Protein AF-A0A9X3S3F4-F1 (afdb_monomer_lite)

Radius of gyration: 17.43 Å; chains: 1; bounding box: 68×31×35 Å

pLDDT: mean 71.92, std 21.35, range [27.61, 93.62]

Foldseek 3Di:
DDDDDPDCVVVVVLLVVLQLLLVQVVVLVPPDPDDDDDDPDDPPVPVQPQFADDPDLQADFPPQKDWAWDDPVSQVSSCVSNVADCPQHRKGKTFTDHPRDRFKMKIWRADPRQPVVQVVVVVSLVVVVFPWDDDQQWIWRAGPPRWIWIWGDGGRTIMIMTGPDNVCRNVSVCNSRVD

Sequence (179 aa):
MLDRHLGPKALLVVVVFAFVLAWGLSRLITGGKDDPPASTSTDVTATATPCVKVADPFGAPPDTFTYEKVSEKTRASTVKALNLDEAGGKVEMRAAQRTGLTLGTLVRVPSDDPGAYETQLVDTAKRGGAPIQQGKGYSVLPLQGGSVVAVGVRGCSTILISAQDPKAVPFLADAVFAG

Secondary structure (DSSP, 8-state):
-------HHHHHHHHHHHHHHHHHHHHHHSS-----------------PPPPPPS-TT-PPPTTEEEEEPPHHHHHHHHHHTT---TTSPPEEEEEEETTEEEEEEEEEE-SSHHHHHHHHHHHHHHTT--PEE-SSEEEEE-TTS-EEEEEE-SSEEEEEEESSTTHHHHHHHHHH--

Organism: NCBI:txid490573

Structure (mmCIF, N/CA/C/O backbone):
data_AF-A0A9X3S3F4-F1
#
_entry.id   AF-A0A9X3S3F4-F1
#
loop_
_atom_site.group_PDB
_atom_site.id
_atom_site.type_symbol
_atom_site.label_atom_id
_atom_site.label_alt_id
_atom_site.label_comp_id
_atom_site.label_asym_id
_atom_site.label_entity_id
_atom_site.label_seq_id
_atom_site.pdbx_PDB_ins_code
_atom_site.Cartn_x
_atom_site.Cartn_y
_atom_site.Cartn_z
_atom_site.occupancy
_atom_site.B_iso_or_equiv
_atom_site.auth_seq_id
_atom_site.auth_comp_id
_atom_site.auth_asym_id
_atom_site.auth_atom_id
_atom_site.pdbx_PDB_model_num
ATOM 1 N N . MET A 1 1 ? -32.571 11.796 0.317 1.00 35.00 1 MET A N 1
ATOM 2 C CA . MET A 1 1 ? -31.670 12.907 0.682 1.00 35.00 1 MET A CA 1
ATOM 3 C C . MET A 1 1 ? -31.109 12.578 2.049 1.00 35.00 1 MET A C 1
ATOM 5 O O . MET A 1 1 ? -31.892 12.536 2.983 1.00 35.00 1 MET A O 1
ATOM 9 N N . LEU A 1 2 ? -29.826 12.224 2.145 1.00 28.69 2 LEU A N 1
ATOM 10 C CA . LEU A 1 2 ? -29.163 11.959 3.423 1.00 28.69 2 LEU A CA 1
ATOM 11 C C . LEU A 1 2 ? -27.804 12.662 3.427 1.00 28.69 2 LEU A C 1
ATOM 13 O O . LEU A 1 2 ? -27.119 12.724 2.407 1.00 28.69 2 LEU A O 1
ATOM 17 N N . ASP A 1 3 ? -27.520 13.249 4.576 1.00 29.56 3 ASP A N 1
ATOM 18 C CA . ASP A 1 3 ? -26.681 14.411 4.812 1.00 29.56 3 ASP A CA 1
ATOM 19 C C . ASP A 1 3 ? -25.223 14.321 4.349 1.00 29.56 3 ASP A C 1
ATOM 21 O O . ASP A 1 3 ? -24.492 13.356 4.577 1.00 29.56 3 ASP A O 1
ATOM 25 N N . ARG A 1 4 ? -24.800 15.417 3.721 1.00 38.91 4 ARG A N 1
ATOM 26 C CA . ARG A 1 4 ? -23.503 15.656 3.095 1.00 38.91 4 ARG A CA 1
ATOM 27 C C . ARG A 1 4 ? -22.600 16.392 4.079 1.00 38.91 4 ARG A C 1
ATOM 29 O O . ARG A 1 4 ? -22.278 17.550 3.860 1.00 38.91 4 ARG A O 1
ATOM 36 N N . HIS A 1 5 ? -22.150 15.724 5.135 1.00 32.41 5 HIS A N 1
ATOM 37 C CA . HIS A 1 5 ? -21.098 16.261 6.004 1.00 32.41 5 HIS A CA 1
ATOM 38 C C . HIS A 1 5 ? -20.168 15.147 6.502 1.00 32.41 5 HIS A C 1
ATOM 40 O O . HIS A 1 5 ? -20.263 14.672 7.631 1.00 32.41 5 HIS A O 1
ATOM 46 N N . LEU A 1 6 ? -19.208 14.755 5.654 1.00 30.78 6 LEU A N 1
ATOM 47 C CA . LEU A 1 6 ? -17.970 14.105 6.097 1.00 30.78 6 LEU A CA 1
ATOM 48 C C . LEU A 1 6 ? -17.216 15.101 6.990 1.00 30.78 6 LEU A C 1
ATOM 50 O O . LEU A 1 6 ? -16.489 15.973 6.518 1.00 30.78 6 LEU A O 1
ATOM 54 N N . GLY A 1 7 ? -17.493 15.026 8.289 1.00 27.61 7 GLY A N 1
ATOM 55 C CA . GLY A 1 7 ? -16.985 15.956 9.285 1.00 27.61 7 GLY A CA 1
ATOM 56 C C . GLY A 1 7 ? -15.486 15.792 9.590 1.00 27.61 7 GLY A C 1
ATOM 57 O O . GLY A 1 7 ? -14.874 14.775 9.251 1.00 27.61 7 GLY A O 1
ATOM 58 N N . PRO A 1 8 ? -14.900 16.766 10.315 1.00 30.73 8 PRO A N 1
ATOM 59 C CA . PRO A 1 8 ? -13.468 16.868 10.646 1.00 30.73 8 PRO A CA 1
ATOM 60 C C . PRO A 1 8 ? -12.855 15.644 11.354 1.00 30.73 8 PRO A C 1
ATOM 62 O O . PRO A 1 8 ? -11.635 15.519 11.422 1.00 30.73 8 PRO A O 1
ATOM 65 N N . LYS A 1 9 ? -13.678 14.702 11.827 1.00 30.00 9 LYS A N 1
ATOM 66 C CA . LYS A 1 9 ? -13.248 13.447 12.458 1.00 30.00 9 LYS A CA 1
ATOM 67 C C . LYS A 1 9 ? -12.577 12.477 11.474 1.00 30.00 9 LYS A C 1
ATOM 69 O O . LYS A 1 9 ? -11.581 11.865 11.836 1.00 30.00 9 LYS A O 1
ATOM 74 N N . ALA A 1 10 ? -13.048 12.383 10.226 1.00 34.38 10 ALA A N 1
ATOM 75 C CA . ALA A 1 10 ? -12.416 11.527 9.210 1.00 34.38 10 ALA A CA 1
ATOM 76 C C . ALA A 1 10 ? -11.037 12.067 8.782 1.00 34.38 10 ALA A C 1
ATOM 78 O O . ALA A 1 10 ? -10.105 11.309 8.529 1.00 34.38 10 ALA A O 1
ATOM 79 N N . LEU A 1 11 ? -10.896 13.395 8.770 1.00 33.69 11 LEU A N 1
ATOM 80 C CA . LEU A 1 11 ? -9.643 14.092 8.479 1.00 33.69 11 LEU A CA 1
ATOM 81 C C . LEU A 1 11 ? -8.641 13.944 9.636 1.00 33.69 11 LEU A C 1
ATOM 83 O O . LEU A 1 11 ? -7.460 13.726 9.391 1.00 33.69 11 LEU A O 1
ATOM 87 N N . LEU A 1 12 ? -9.118 13.970 10.885 1.00 32.31 12 LEU A N 1
ATOM 88 C CA . LEU A 1 12 ? -8.300 13.707 12.071 1.00 32.31 12 LEU A CA 1
ATOM 89 C C . LEU A 1 12 ? -7.735 12.283 12.095 1.00 32.31 12 LEU A C 1
ATOM 91 O O . LEU A 1 12 ? -6.560 12.123 12.393 1.00 32.31 12 LEU A O 1
ATOM 95 N N . VAL A 1 13 ? -8.515 11.260 11.732 1.00 37.84 13 VAL A N 1
ATOM 96 C CA . VAL A 1 13 ? -8.025 9.868 11.723 1.00 37.84 13 VAL A CA 1
ATOM 97 C C . VAL A 1 13 ? -6.914 9.674 10.685 1.00 37.84 13 VAL A C 1
ATOM 99 O O . VAL A 1 13 ? -5.888 9.082 11.000 1.00 37.84 13 VAL A O 1
ATOM 102 N N . VAL A 1 14 ? -7.058 10.247 9.485 1.00 44.12 14 VAL A N 1
ATOM 103 C CA . VAL A 1 14 ? -6.029 10.175 8.430 1.00 44.12 14 VAL A CA 1
ATOM 104 C C . VAL A 1 14 ? -4.768 10.961 8.810 1.00 44.12 14 VAL A C 1
ATOM 106 O O . VAL A 1 14 ? -3.659 10.481 8.587 1.00 44.12 14 VAL A O 1
ATOM 109 N N . VAL A 1 15 ? -4.916 12.141 9.423 1.00 42.84 15 VAL A N 1
ATOM 110 C CA . VAL A 1 15 ? -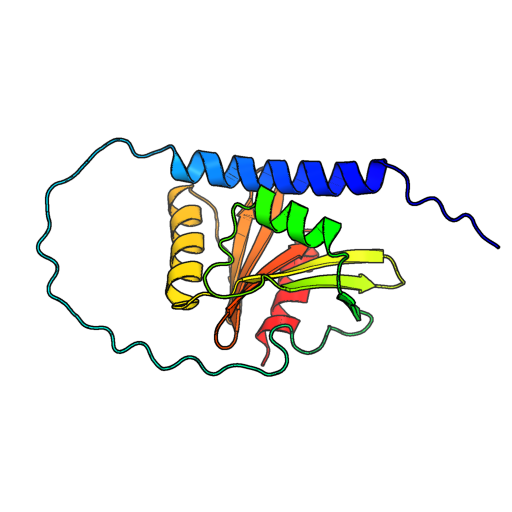3.779 12.964 9.873 1.00 42.84 15 VAL A CA 1
ATOM 111 C C . VAL A 1 15 ? -3.042 12.309 11.044 1.00 42.84 15 VAL A C 1
ATOM 113 O O . VAL A 1 15 ? -1.814 12.306 11.047 1.00 42.84 15 VAL A O 1
ATOM 116 N N . VAL A 1 16 ? -3.755 11.700 11.996 1.00 42.69 16 VAL A N 1
ATOM 117 C CA . VAL A 1 16 ? -3.147 10.956 13.113 1.00 42.69 16 VAL A CA 1
ATOM 118 C C . VAL A 1 16 ? -2.409 9.718 12.600 1.00 42.69 16 VAL A C 1
ATOM 120 O O . VAL A 1 16 ? -1.298 9.455 13.045 1.00 42.69 16 VAL A O 1
ATOM 123 N N . PHE A 1 17 ? -2.951 9.003 11.612 1.00 41.88 17 PHE A N 1
ATOM 124 C CA . PHE A 1 17 ? -2.301 7.824 11.027 1.00 41.88 17 PHE A CA 1
ATOM 125 C C . PHE A 1 17 ? -1.023 8.177 10.258 1.00 41.88 17 PHE A C 1
ATOM 127 O O . PHE A 1 17 ? -0.001 7.504 10.382 1.00 41.88 17 PHE A O 1
ATOM 134 N N . ALA A 1 18 ? -1.058 9.282 9.511 1.00 48.38 18 ALA A N 1
ATOM 135 C CA . ALA A 1 18 ? 0.112 9.810 8.829 1.00 48.38 18 ALA A CA 1
ATOM 136 C C . ALA A 1 18 ? 1.177 10.296 9.832 1.00 48.38 18 ALA A C 1
ATOM 138 O O . ALA A 1 18 ? 2.365 10.100 9.601 1.00 48.38 18 ALA A O 1
ATOM 139 N N . PHE A 1 19 ? 0.756 10.830 10.985 1.00 39.75 19 PHE A N 1
ATOM 140 C CA . PHE A 1 19 ? 1.647 11.150 12.101 1.00 39.75 19 PHE A CA 1
ATOM 141 C C . PHE A 1 19 ? 2.251 9.901 12.755 1.00 39.75 19 PHE A C 1
ATOM 143 O O . PHE A 1 19 ? 3.440 9.908 13.036 1.00 39.75 19 PHE A O 1
ATOM 150 N N . VAL A 1 20 ? 1.493 8.820 12.969 1.00 47.56 20 VAL A N 1
ATOM 151 C CA . VAL A 1 20 ? 2.018 7.567 13.553 1.00 47.56 20 VAL A CA 1
ATOM 152 C C . VAL A 1 20 ? 3.024 6.895 12.612 1.00 47.56 20 VAL A C 1
ATOM 154 O O . VAL A 1 20 ? 4.071 6.438 13.066 1.00 47.56 20 VAL A O 1
ATOM 157 N N . LEU A 1 21 ? 2.768 6.911 1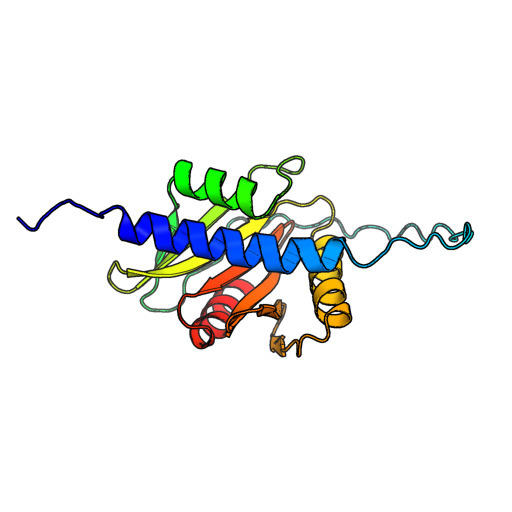1.301 1.00 46.56 21 LEU A N 1
ATOM 158 C CA . LEU A 1 21 ? 3.727 6.466 10.285 1.00 46.56 21 LEU A CA 1
ATOM 159 C C . LEU A 1 21 ? 4.981 7.353 10.249 1.00 46.56 21 LEU A C 1
ATOM 161 O O . LEU A 1 21 ? 6.096 6.833 10.266 1.00 46.56 21 LEU A O 1
ATOM 165 N N . ALA A 1 22 ? 4.814 8.678 10.273 1.00 47.47 22 ALA A N 1
ATOM 166 C CA . ALA A 1 22 ? 5.923 9.630 10.314 1.00 47.47 22 ALA A CA 1
ATOM 167 C C . ALA A 1 22 ? 6.767 9.481 11.588 1.00 47.47 22 ALA A C 1
ATOM 169 O O . ALA A 1 22 ? 7.989 9.602 11.536 1.00 47.47 22 ALA A O 1
ATOM 170 N N . TRP A 1 23 ? 6.140 9.192 12.732 1.00 42.03 23 TRP A N 1
ATOM 171 C CA . TRP A 1 23 ? 6.822 9.035 14.018 1.00 42.03 23 TRP A CA 1
ATOM 172 C C . TRP A 1 23 ? 7.501 7.676 14.173 1.00 42.03 23 TRP A C 1
ATOM 174 O O . TRP A 1 23 ? 8.623 7.616 14.678 1.00 42.03 23 TRP A O 1
ATOM 184 N N . GLY A 1 24 ? 6.887 6.610 13.655 1.00 42.91 24 GLY A N 1
ATOM 185 C CA . GLY A 1 24 ? 7.533 5.305 13.522 1.00 42.91 24 GLY A CA 1
ATOM 186 C C . GLY A 1 24 ? 8.768 5.361 12.618 1.00 42.91 24 GLY A C 1
ATOM 187 O O . GLY A 1 24 ? 9.821 4.855 12.996 1.00 42.91 24 GLY A O 1
ATOM 188 N N . LEU A 1 25 ? 8.677 6.048 11.472 1.00 45.81 25 LEU A N 1
ATOM 189 C CA . LEU A 1 25 ? 9.794 6.208 10.529 1.00 45.81 25 LEU A CA 1
ATOM 190 C C . LEU A 1 25 ? 10.872 7.178 11.042 1.00 45.81 25 LEU A C 1
ATOM 192 O O . LEU A 1 25 ? 12.060 6.891 10.922 1.00 45.81 25 LEU A O 1
ATOM 196 N N . SER A 1 26 ? 10.499 8.285 11.692 1.00 42.81 26 SER A N 1
ATOM 197 C CA . SER A 1 26 ? 11.470 9.265 12.210 1.00 42.81 26 SER A CA 1
ATOM 198 C C . SER A 1 26 ? 12.365 8.695 13.317 1.00 42.81 26 SER A C 1
ATOM 200 O O . SER A 1 26 ? 13.531 9.081 13.416 1.00 42.81 26 SER A O 1
ATOM 202 N N . ARG A 1 27 ? 11.870 7.748 14.130 1.00 43.72 27 ARG A N 1
ATOM 203 C CA . ARG A 1 27 ? 12.690 7.051 15.143 1.00 43.72 27 ARG A CA 1
ATOM 204 C C . ARG A 1 27 ? 13.528 5.898 14.593 1.00 43.72 27 ARG A C 1
ATOM 206 O O . ARG A 1 27 ? 14.509 5.528 15.227 1.00 43.72 27 ARG A O 1
ATOM 213 N N . LEU A 1 28 ? 13.196 5.380 13.415 1.00 45.81 28 LEU A N 1
ATOM 214 C CA . LEU A 1 28 ? 14.053 4.442 12.686 1.00 45.81 28 LEU A CA 1
ATOM 215 C C . LEU A 1 28 ? 15.249 5.141 12.016 1.00 45.81 28 LEU A C 1
ATOM 217 O O . LEU A 1 28 ? 16.282 4.514 11.809 1.00 45.81 28 LEU A O 1
ATOM 221 N N . ILE A 1 29 ? 15.132 6.441 11.722 1.00 47.44 29 ILE A N 1
ATOM 222 C CA . ILE A 1 29 ? 16.173 7.237 11.045 1.00 47.44 29 ILE A CA 1
ATOM 223 C C . ILE A 1 29 ? 17.105 7.954 12.042 1.00 47.44 29 ILE A C 1
ATOM 225 O O . ILE A 1 29 ? 18.253 8.237 11.719 1.00 47.44 29 ILE A O 1
ATOM 229 N N . THR A 1 30 ? 16.661 8.229 13.273 1.00 40.03 30 THR A N 1
ATOM 230 C CA . THR A 1 30 ? 17.461 8.983 14.266 1.00 40.03 30 THR A CA 1
ATOM 231 C C . THR A 1 30 ? 18.378 8.130 15.151 1.00 40.03 30 THR A C 1
ATOM 233 O O . THR A 1 30 ? 19.183 8.684 15.899 1.00 40.03 30 THR A O 1
ATOM 236 N N . GLY A 1 31 ? 18.320 6.800 15.054 1.00 37.84 31 GLY A N 1
ATOM 237 C CA . GLY A 1 31 ? 19.239 5.893 15.747 1.00 37.84 31 GLY A CA 1
ATOM 238 C C . GLY A 1 31 ? 20.480 5.583 14.912 1.00 37.84 31 GLY A C 1
ATOM 239 O O . GLY A 1 31 ? 20.576 4.494 14.358 1.00 37.84 31 GLY A O 1
ATOM 240 N N . GLY A 1 32 ? 21.407 6.534 14.787 1.00 35.69 32 GLY A N 1
ATOM 241 C CA . GLY A 1 32 ? 22.653 6.311 14.047 1.00 35.69 32 GLY A CA 1
ATOM 242 C C . GLY A 1 32 ? 23.486 7.571 13.850 1.00 35.69 32 GLY A C 1
ATOM 243 O O . GLY A 1 32 ? 23.727 7.983 12.722 1.00 35.69 32 GLY A O 1
ATOM 244 N N . LYS A 1 33 ? 23.904 8.211 14.944 1.00 42.19 33 LYS A N 1
ATOM 245 C CA . LYS A 1 33 ? 25.142 8.998 14.941 1.00 42.19 33 LYS A CA 1
ATOM 246 C C . LYS A 1 33 ? 26.235 8.017 15.337 1.00 42.19 33 LYS A C 1
ATOM 248 O O . LYS A 1 33 ? 26.358 7.775 16.524 1.00 42.19 33 LYS A O 1
ATOM 253 N N . ASP A 1 34 ? 26.912 7.433 14.358 1.00 40.41 34 ASP A N 1
ATOM 254 C CA . ASP A 1 34 ? 28.256 6.860 14.473 1.00 40.41 34 ASP A CA 1
ATOM 255 C C . ASP A 1 34 ? 28.744 6.594 13.042 1.00 40.41 34 ASP A C 1
ATOM 257 O O . ASP A 1 34 ? 28.219 5.722 12.351 1.00 40.41 34 ASP A O 1
ATOM 261 N N . ASP A 1 35 ? 29.700 7.399 12.578 1.00 46.84 35 ASP A N 1
ATOM 262 C CA . ASP A 1 35 ? 30.451 7.161 11.344 1.00 46.84 35 ASP A CA 1
ATOM 263 C C . ASP A 1 35 ? 31.338 5.910 11.507 1.00 46.84 35 ASP A C 1
ATOM 265 O O . ASP A 1 35 ? 32.127 5.858 12.456 1.00 46.84 35 ASP A O 1
ATOM 269 N N . PRO A 1 36 ? 31.326 4.943 10.569 1.00 39.16 36 PRO A N 1
ATOM 270 C CA . PRO A 1 36 ? 32.449 4.038 10.379 1.00 39.16 36 PRO A CA 1
ATOM 271 C C . PRO A 1 36 ? 33.151 4.284 9.027 1.00 39.16 36 PRO A C 1
ATOM 273 O O . PRO A 1 36 ? 32.580 4.871 8.105 1.00 39.16 36 PRO A O 1
ATOM 276 N N . PRO A 1 37 ? 34.429 3.882 8.907 1.00 41.72 37 PRO A N 1
ATOM 277 C CA . PRO A 1 37 ? 35.351 4.404 7.907 1.00 41.72 37 PRO A CA 1
ATOM 278 C C . PRO A 1 37 ? 35.060 3.887 6.496 1.00 41.72 37 PRO A C 1
ATOM 280 O O . PRO A 1 37 ? 34.493 2.809 6.304 1.00 41.72 37 PRO A O 1
ATOM 283 N N . ALA A 1 38 ? 35.523 4.669 5.515 1.00 44.03 38 ALA A N 1
ATOM 284 C CA . ALA A 1 38 ? 35.492 4.376 4.088 1.00 44.03 38 ALA A CA 1
ATOM 285 C C . ALA A 1 38 ? 35.870 2.915 3.796 1.00 44.03 38 ALA A C 1
ATOM 287 O O . ALA A 1 38 ? 37.036 2.527 3.855 1.00 44.03 38 ALA A O 1
ATOM 288 N N . SER A 1 39 ? 34.859 2.111 3.473 1.00 35.06 39 SER A N 1
ATOM 289 C CA . SER A 1 39 ? 35.039 0.772 2.931 1.00 35.06 39 SER A CA 1
ATOM 290 C C . SER A 1 39 ? 34.993 0.885 1.417 1.00 35.06 39 SER A C 1
ATOM 292 O O . SER A 1 39 ? 33.947 1.175 0.833 1.00 35.06 39 SER A O 1
ATOM 294 N N . THR A 1 40 ? 36.153 0.694 0.792 1.00 41.78 40 THR A N 1
ATOM 295 C CA . THR A 1 40 ? 36.320 0.543 -0.653 1.00 41.78 40 THR A CA 1
ATOM 296 C C . THR A 1 40 ? 35.362 -0.537 -1.142 1.00 41.78 40 THR A C 1
ATOM 298 O O . THR A 1 40 ? 35.596 -1.728 -0.947 1.00 41.78 40 THR A O 1
ATOM 301 N N . SER A 1 41 ? 34.248 -0.113 -1.726 1.00 33.62 41 SER A N 1
ATOM 302 C CA . SER A 1 41 ? 33.265 -1.011 -2.313 1.00 33.62 41 SER A CA 1
ATOM 303 C C . SER A 1 41 ? 33.678 -1.217 -3.758 1.00 33.62 41 SER A C 1
ATOM 305 O O . SER A 1 41 ? 33.680 -0.276 -4.545 1.00 33.62 41 SER A O 1
ATOM 307 N N . THR A 1 42 ? 34.103 -2.433 -4.087 1.00 33.22 42 THR A N 1
ATOM 308 C CA . THR A 1 42 ? 34.216 -2.895 -5.468 1.00 33.22 42 THR A CA 1
ATOM 309 C C . THR A 1 42 ? 32.900 -2.566 -6.169 1.00 33.22 42 THR A C 1
ATOM 311 O O . THR A 1 42 ? 31.855 -3.051 -5.735 1.00 33.22 42 THR A O 1
ATOM 314 N N . ASP A 1 43 ? 32.954 -1.728 -7.206 1.00 37.56 43 ASP A N 1
ATOM 315 C CA . ASP A 1 43 ? 31.839 -1.427 -8.105 1.00 37.56 43 ASP A CA 1
ATOM 316 C C . ASP A 1 43 ? 31.385 -2.731 -8.776 1.00 37.56 43 ASP A C 1
ATOM 318 O O . ASP A 1 43 ? 31.790 -3.092 -9.880 1.00 37.56 43 ASP A O 1
ATOM 322 N N . VAL A 1 44 ? 30.548 -3.497 -8.080 1.00 36.56 44 VAL A N 1
ATOM 323 C CA . VAL A 1 44 ? 29.637 -4.421 -8.733 1.00 36.56 44 VAL A CA 1
ATOM 324 C C . VAL A 1 44 ? 28.548 -3.519 -9.276 1.00 36.56 44 VAL A C 1
ATOM 326 O O . VAL A 1 44 ? 27.580 -3.212 -8.584 1.00 36.56 44 VAL A O 1
ATOM 329 N N . THR A 1 45 ? 28.734 -3.049 -10.509 1.00 36.78 45 THR A N 1
ATOM 330 C CA . THR A 1 45 ? 27.657 -2.462 -11.300 1.00 36.78 45 THR A CA 1
ATOM 331 C C . THR A 1 45 ? 26.609 -3.556 -11.491 1.00 36.78 45 THR A C 1
ATOM 333 O O . THR A 1 45 ? 26.621 -4.297 -12.475 1.00 36.78 45 THR A O 1
ATOM 336 N N . ALA A 1 46 ? 25.733 -3.718 -10.497 1.00 42.25 46 ALA A N 1
ATOM 337 C CA . ALA A 1 46 ? 24.527 -4.503 -10.621 1.00 42.25 46 ALA A CA 1
ATOM 338 C C . ALA A 1 46 ? 23.796 -3.901 -11.815 1.00 42.25 46 ALA A C 1
ATOM 340 O O . ALA A 1 46 ? 23.366 -2.750 -11.786 1.00 42.25 46 ALA A O 1
ATOM 341 N N . THR A 1 47 ? 23.769 -4.640 -12.921 1.00 38.88 47 THR A N 1
ATOM 342 C CA . THR A 1 47 ? 23.040 -4.226 -14.109 1.00 38.88 47 THR A CA 1
ATOM 343 C C . THR A 1 47 ? 21.578 -4.198 -13.690 1.00 38.88 47 THR A C 1
ATOM 345 O O . THR A 1 47 ? 20.955 -5.254 -13.576 1.00 38.88 47 THR A O 1
ATOM 348 N N . ALA A 1 48 ? 21.071 -3.009 -13.353 1.00 48.75 48 ALA A N 1
ATOM 349 C CA . ALA A 1 48 ? 19.682 -2.811 -12.984 1.00 48.75 48 ALA A CA 1
ATOM 350 C C . ALA A 1 48 ? 18.849 -3.404 -14.117 1.00 48.75 48 ALA A C 1
ATOM 352 O O . ALA A 1 48 ? 18.897 -2.929 -15.254 1.00 48.75 48 ALA A O 1
ATOM 353 N N . THR A 1 49 ? 18.171 -4.518 -13.839 1.00 50.59 49 THR A N 1
ATOM 354 C CA . THR A 1 49 ? 17.287 -5.130 -14.827 1.00 50.59 49 THR A CA 1
ATOM 355 C C . THR A 1 49 ? 16.261 -4.059 -15.179 1.00 50.59 49 THR A C 1
ATOM 357 O O . THR A 1 49 ? 15.608 -3.562 -14.257 1.00 50.59 49 THR A O 1
ATOM 360 N N . PRO A 1 50 ? 16.151 -3.632 -16.451 1.00 54.75 50 PRO A N 1
ATOM 361 C CA . PRO A 1 50 ? 15.288 -2.518 -16.806 1.00 54.75 50 PRO A CA 1
ATOM 362 C C . PRO A 1 50 ? 13.871 -2.841 -16.349 1.00 54.75 50 PRO A C 1
ATOM 364 O O . PRO A 1 50 ? 13.271 -3.831 -16.774 1.00 54.75 50 PRO A O 1
ATOM 367 N N . CYS A 1 51 ? 13.368 -2.035 -15.417 1.00 68.94 51 CYS A N 1
ATOM 368 C CA . CYS A 1 51 ? 12.062 -2.265 -14.838 1.00 68.94 51 CYS A CA 1
ATOM 369 C C . CYS A 1 51 ? 11.004 -2.133 -15.943 1.00 68.94 51 CYS A C 1
ATOM 371 O O . CYS A 1 51 ? 11.050 -1.234 -16.790 1.00 68.94 51 CYS A O 1
ATOM 373 N N . VAL A 1 52 ? 10.029 -3.038 -15.951 1.00 71.44 52 VAL A N 1
ATOM 374 C CA . VAL A 1 52 ? 8.935 -2.984 -16.922 1.00 71.44 52 VAL A CA 1
ATOM 375 C C . VAL A 1 52 ? 7.791 -2.193 -16.306 1.00 71.44 52 VAL A C 1
ATOM 377 O O . VAL A 1 52 ? 7.234 -2.575 -15.277 1.00 71.44 52 VAL A O 1
ATOM 380 N N . LYS A 1 53 ? 7.420 -1.068 -16.925 1.00 76.81 53 LYS A N 1
ATOM 381 C CA . LYS A 1 53 ? 6.229 -0.320 -16.508 1.00 76.81 53 LYS A CA 1
ATOM 382 C C . LYS A 1 53 ? 4.990 -1.174 -16.761 1.00 76.81 53 LYS A C 1
ATOM 384 O O . LYS A 1 53 ? 4.749 -1.614 -17.881 1.00 76.81 53 LYS A O 1
ATOM 389 N N . VAL A 1 54 ? 4.188 -1.365 -15.721 1.00 81.69 54 VAL A N 1
ATOM 390 C CA . VAL A 1 54 ? 2.876 -2.010 -15.814 1.00 81.69 54 VAL A CA 1
ATOM 391 C C . VAL A 1 54 ? 1.794 -0.954 -16.027 1.00 81.69 54 VAL A C 1
ATOM 393 O O . VAL A 1 54 ? 1.890 0.152 -15.494 1.00 81.69 54 VAL A O 1
ATOM 396 N N . ALA A 1 55 ? 0.771 -1.288 -16.816 1.00 80.19 55 ALA A N 1
ATOM 397 C CA . ALA A 1 55 ? -0.312 -0.360 -17.144 1.00 80.19 55 ALA A CA 1
ATOM 398 C C . ALA A 1 55 ? -1.194 -0.027 -15.927 1.00 80.19 55 ALA A C 1
ATOM 400 O O . ALA A 1 55 ? -1.553 1.133 -15.738 1.00 80.19 55 ALA A O 1
ATOM 401 N N . ASP A 1 56 ? -1.501 -1.024 -15.085 1.00 85.31 56 ASP A N 1
ATOM 402 C CA . ASP A 1 56 ? -2.177 -0.814 -13.802 1.00 85.31 56 ASP A CA 1
ATOM 403 C C . ASP A 1 56 ? -1.309 -1.329 -12.640 1.00 85.31 56 ASP A C 1
ATOM 405 O O . ASP A 1 56 ? -1.276 -2.536 -12.385 1.00 85.31 56 ASP A O 1
ATOM 409 N N . PRO A 1 57 ? -0.595 -0.440 -11.926 1.00 85.00 57 PRO A N 1
ATOM 410 C CA . PRO A 1 57 ? 0.313 -0.822 -10.845 1.00 85.00 57 PRO A CA 1
ATOM 411 C C . PRO A 1 57 ? -0.402 -1.361 -9.602 1.00 85.00 57 PRO A C 1
ATOM 413 O O . PRO A 1 57 ? 0.246 -1.955 -8.748 1.00 85.00 57 PRO A O 1
ATOM 416 N N . PHE A 1 58 ? -1.720 -1.179 -9.495 1.00 90.12 58 PHE A N 1
ATOM 417 C CA . PHE A 1 58 ? -2.521 -1.744 -8.407 1.00 90.12 58 PHE A CA 1
ATOM 418 C C . PHE A 1 58 ? -3.270 -3.016 -8.826 1.00 90.12 58 PHE A C 1
ATOM 420 O O . PHE A 1 58 ? -3.749 -3.752 -7.971 1.00 90.12 58 PHE A O 1
ATOM 427 N N . GLY A 1 59 ? -3.348 -3.298 -10.129 1.00 87.50 59 GLY A N 1
ATOM 428 C CA . GLY A 1 59 ? -4.117 -4.410 -10.680 1.00 87.50 59 GLY A CA 1
ATOM 429 C C . GLY A 1 59 ? -5.605 -4.368 -10.349 1.00 87.50 59 GLY A C 1
ATOM 430 O O . GLY A 1 59 ? -6.168 -3.336 -9.979 1.00 87.50 59 GLY A O 1
ATOM 431 N N . ALA A 1 60 ? -6.242 -5.527 -10.512 1.00 90.12 60 ALA A N 1
ATOM 432 C CA . ALA A 1 60 ? -7.662 -5.679 -10.257 1.00 90.12 60 ALA A CA 1
ATOM 433 C C . ALA A 1 60 ? -7.948 -5.732 -8.746 1.00 90.12 60 ALA A C 1
ATOM 435 O O . ALA A 1 60 ? -7.230 -6.417 -8.013 1.00 90.12 60 ALA A O 1
ATOM 436 N N . PRO A 1 61 ? -9.002 -5.048 -8.273 1.00 89.31 61 PRO A N 1
ATOM 437 C CA . PRO A 1 61 ? -9.437 -5.189 -6.897 1.00 89.31 61 PRO A CA 1
ATOM 438 C C . PRO A 1 61 ? -9.990 -6.599 -6.629 1.00 89.31 61 PRO A C 1
ATOM 440 O O . PRO A 1 61 ? -10.557 -7.212 -7.536 1.00 89.31 61 PRO A O 1
ATOM 443 N N . PRO A 1 62 ? -9.876 -7.103 -5.386 1.00 88.44 62 PRO A N 1
ATOM 444 C CA . PRO A 1 62 ? -10.559 -8.323 -4.980 1.00 88.44 62 PRO A CA 1
ATOM 445 C C . PRO A 1 62 ? -12.084 -8.175 -5.074 1.00 88.44 62 PRO A C 1
ATOM 447 O O . PRO A 1 62 ? -12.619 -7.062 -5.056 1.00 88.44 62 PRO A O 1
ATOM 450 N N . ASP A 1 63 ? -12.797 -9.302 -5.113 1.00 83.50 63 ASP A N 1
ATOM 451 C CA . ASP A 1 63 ? -14.256 -9.319 -5.230 1.00 83.50 63 ASP A CA 1
ATOM 452 C C . ASP A 1 63 ? -14.925 -8.414 -4.187 1.00 83.50 63 ASP A C 1
ATOM 454 O O . ASP A 1 63 ? -14.591 -8.432 -3.000 1.00 83.50 63 ASP A O 1
ATOM 458 N N . THR A 1 64 ? -15.912 -7.632 -4.634 1.00 85.81 64 THR A N 1
ATOM 459 C CA . THR A 1 64 ? -16.655 -6.624 -3.848 1.00 85.81 64 THR A CA 1
ATOM 460 C C . THR A 1 64 ? -15.879 -5.362 -3.456 1.00 85.81 64 THR A C 1
ATOM 462 O O . THR A 1 64 ? -16.474 -4.471 -2.841 1.00 85.81 64 THR A O 1
ATOM 465 N N . PHE A 1 65 ? -14.600 -5.248 -3.829 1.00 91.62 65 PHE A N 1
ATOM 466 C CA . PHE A 1 65 ? -13.820 -4.026 -3.653 1.00 91.62 65 PHE A CA 1
ATOM 467 C C . PHE A 1 65 ? -13.777 -3.174 -4.923 1.00 91.62 65 PHE A C 1
ATOM 469 O O . PHE A 1 65 ? -13.824 -3.673 -6.045 1.00 91.62 65 PHE A O 1
ATOM 476 N N . THR A 1 66 ? -13.622 -1.867 -4.735 1.00 93.25 66 THR A N 1
ATOM 477 C CA . THR A 1 66 ? -13.228 -0.927 -5.788 1.00 93.25 66 THR A CA 1
ATOM 478 C C . THR A 1 66 ? -11.984 -0.160 -5.361 1.00 93.25 66 THR A C 1
ATOM 480 O O . THR A 1 66 ? -11.751 0.065 -4.172 1.00 93.25 66 THR A O 1
ATOM 483 N N . TYR A 1 67 ? -11.159 0.231 -6.333 1.00 93.56 67 TYR A N 1
ATOM 484 C CA . TYR A 1 67 ? -9.988 1.074 -6.106 1.00 93.56 67 TYR A CA 1
ATOM 485 C C . TYR A 1 67 ? -10.258 2.478 -6.636 1.00 93.56 67 TYR A C 1
ATOM 487 O O . TYR A 1 67 ? -10.075 2.761 -7.817 1.00 93.56 67 TYR A O 1
ATOM 495 N N . GLU A 1 68 ? -10.682 3.364 -5.742 1.00 93.25 68 GLU A N 1
ATOM 496 C CA . GLU A 1 68 ? -11.056 4.735 -6.081 1.00 93.25 68 GLU A CA 1
ATOM 497 C C . GLU A 1 68 ? -9.866 5.680 -5.967 1.00 93.25 68 GLU A C 1
ATOM 499 O O . GLU A 1 68 ? -9.062 5.575 -5.041 1.00 93.25 68 GLU A O 1
ATOM 504 N N . LYS A 1 69 ? -9.754 6.659 -6.867 1.00 90.69 69 LYS A N 1
ATOM 505 C CA . LYS A 1 69 ? -8.730 7.703 -6.723 1.00 90.69 69 LYS A CA 1
ATOM 506 C C . LYS A 1 69 ? -9.010 8.531 -5.471 1.00 90.69 69 LYS A C 1
ATOM 508 O O . LYS A 1 69 ? -10.130 8.989 -5.251 1.00 90.69 69 LYS A O 1
ATOM 513 N N . VAL A 1 70 ? -7.978 8.767 -4.665 1.00 88.94 70 VAL A N 1
ATOM 514 C CA . VAL A 1 70 ? -8.098 9.689 -3.528 1.00 88.94 70 VAL A CA 1
ATOM 515 C C . VAL A 1 70 ? -8.028 11.141 -3.998 1.00 88.94 70 VAL A C 1
ATOM 517 O O . VAL A 1 70 ? -7.493 11.446 -5.065 1.00 88.94 70 VAL A O 1
ATOM 520 N N . SER A 1 71 ? -8.544 12.061 -3.180 1.00 88.50 71 SER A N 1
ATOM 521 C CA . SER A 1 71 ? -8.432 13.492 -3.469 1.00 88.50 71 SER A CA 1
ATOM 522 C C . SER A 1 71 ? -6.969 13.952 -3.473 1.00 88.50 71 SER A C 1
ATOM 524 O O . SER A 1 71 ? -6.157 13.468 -2.682 1.00 88.50 71 SER A O 1
ATOM 526 N N . GLU A 1 72 ? -6.643 14.948 -4.300 1.00 88.25 72 GLU A N 1
ATOM 527 C CA . GLU A 1 72 ? -5.291 15.524 -4.362 1.00 88.25 72 GLU A CA 1
ATOM 528 C C . GLU A 1 72 ? -4.838 16.074 -3.001 1.00 88.25 72 GLU A C 1
ATOM 530 O O . GLU A 1 72 ? -3.676 15.943 -2.629 1.00 88.25 72 GLU A O 1
ATOM 535 N N . LYS A 1 73 ? -5.771 16.621 -2.212 1.00 84.31 73 LYS A N 1
ATOM 536 C CA . LYS A 1 73 ? -5.496 17.091 -0.849 1.00 84.31 73 LYS A CA 1
ATOM 537 C C . LYS A 1 73 ? -5.053 15.947 0.065 1.00 84.31 73 LYS A C 1
ATOM 539 O O . LYS A 1 73 ? -4.091 16.103 0.813 1.00 84.31 73 LYS A O 1
ATOM 544 N N . THR A 1 74 ? -5.747 14.810 0.009 1.00 82.56 74 THR A N 1
ATOM 545 C CA . THR A 1 74 ? -5.384 13.609 0.775 1.00 82.56 74 THR A CA 1
ATOM 546 C C . THR A 1 74 ? -4.017 13.101 0.338 1.00 82.56 74 THR A C 1
ATOM 548 O O . THR A 1 74 ? -3.153 12.891 1.182 1.00 82.56 74 THR A O 1
ATOM 551 N N . ARG A 1 75 ? -3.798 12.997 -0.977 1.00 88.69 75 ARG A N 1
ATOM 552 C CA . ARG A 1 75 ? -2.529 12.561 -1.560 1.00 88.69 75 ARG A CA 1
ATOM 553 C C . ARG A 1 75 ? -1.358 13.426 -1.100 1.00 88.69 75 ARG A C 1
ATOM 555 O O . ARG A 1 75 ? -0.415 12.907 -0.515 1.00 88.69 75 ARG A O 1
ATOM 562 N N . ALA A 1 76 ? -1.445 14.741 -1.297 1.00 81.94 76 ALA A N 1
ATOM 563 C CA . ALA A 1 76 ? -0.394 15.681 -0.916 1.00 81.94 76 ALA A CA 1
ATOM 564 C C . ALA A 1 76 ? -0.113 15.654 0.597 1.00 81.94 76 ALA A C 1
ATOM 566 O O . ALA A 1 76 ? 1.041 15.720 1.017 1.00 81.94 76 ALA A O 1
ATOM 567 N N . SER A 1 77 ? -1.155 15.507 1.424 1.00 74.44 77 SER A N 1
ATOM 568 C CA . SER A 1 77 ? -0.991 15.352 2.873 1.00 74.44 77 SER A CA 1
ATOM 569 C C . SER A 1 77 ? -0.241 14.069 3.232 1.00 74.44 77 SER A C 1
ATOM 571 O O . SER A 1 77 ? 0.601 14.100 4.126 1.00 74.44 77 SER A O 1
ATOM 573 N N . THR A 1 78 ? -0.535 12.954 2.562 1.00 75.12 78 THR A N 1
ATOM 574 C CA . THR A 1 78 ? 0.141 11.674 2.800 1.00 75.12 78 THR A CA 1
ATOM 575 C C . THR A 1 78 ? 1.584 11.705 2.318 1.00 75.12 78 THR A C 1
ATOM 577 O O . THR A 1 78 ? 2.460 11.310 3.077 1.00 75.12 78 THR A O 1
ATOM 580 N N . VAL A 1 79 ? 1.850 12.236 1.121 1.00 76.19 79 VAL A N 1
ATOM 581 C CA . VAL A 1 79 ? 3.217 12.421 0.600 1.00 76.19 79 VAL A CA 1
ATOM 582 C C . VAL A 1 79 ? 4.058 13.229 1.579 1.00 76.19 79 VAL A C 1
ATOM 584 O O . VAL A 1 79 ? 5.129 12.784 1.981 1.00 76.19 79 VAL A O 1
ATOM 587 N N . LYS A 1 80 ? 3.533 14.368 2.045 1.00 72.31 80 LYS A N 1
ATOM 588 C CA . LYS A 1 80 ? 4.229 15.217 3.014 1.00 72.31 80 LYS A CA 1
ATOM 589 C C . LYS A 1 80 ? 4.472 14.508 4.346 1.00 72.31 80 LYS A C 1
ATOM 591 O O . LYS A 1 80 ? 5.552 14.628 4.909 1.00 72.31 80 LYS A O 1
ATOM 596 N N . ALA A 1 81 ? 3.472 13.806 4.874 1.00 67.19 81 ALA A N 1
ATOM 597 C CA . ALA A 1 81 ? 3.587 13.155 6.175 1.00 67.19 81 ALA A CA 1
ATOM 598 C C . ALA A 1 81 ? 4.544 11.958 6.153 1.00 67.19 81 ALA A C 1
ATOM 600 O O . ALA A 1 81 ? 5.292 11.748 7.098 1.00 67.19 81 ALA A O 1
ATOM 601 N N . LEU A 1 82 ? 4.544 11.196 5.063 1.00 65.06 82 LEU A N 1
ATOM 602 C CA . LEU A 1 82 ? 5.434 10.055 4.873 1.00 65.06 82 LEU A CA 1
ATOM 603 C C . LEU A 1 82 ? 6.806 10.454 4.319 1.00 65.06 82 LEU A C 1
ATOM 605 O O . LEU A 1 82 ? 7.643 9.580 4.115 1.00 65.06 82 LEU A O 1
ATOM 609 N N . ASN A 1 83 ? 7.027 11.753 4.085 1.00 68.31 83 ASN A N 1
ATOM 610 C CA . ASN A 1 83 ? 8.213 12.295 3.431 1.00 68.31 83 ASN A CA 1
ATOM 611 C C . ASN A 1 83 ? 8.574 11.508 2.158 1.00 68.31 83 ASN A C 1
ATOM 613 O O . ASN A 1 83 ? 9.731 11.153 1.942 1.00 68.31 83 ASN A O 1
ATOM 617 N N . LEU A 1 84 ? 7.551 11.164 1.366 1.00 71.19 84 LEU A N 1
ATOM 618 C CA . LEU A 1 84 ? 7.745 10.428 0.123 1.00 71.19 84 LEU A CA 1
ATOM 619 C C . LEU A 1 84 ? 8.362 11.367 -0.899 1.00 71.19 84 LEU A C 1
ATOM 621 O O . LEU A 1 84 ? 7.860 12.472 -1.114 1.00 71.19 84 LEU A O 1
ATOM 625 N N . ASP A 1 85 ? 9.435 10.904 -1.524 1.00 66.44 85 ASP A N 1
ATOM 626 C CA . ASP A 1 85 ? 10.052 11.620 -2.622 1.00 66.44 85 ASP A CA 1
ATOM 627 C C . ASP A 1 85 ? 9.182 11.486 -3.883 1.00 66.44 85 ASP A C 1
ATOM 629 O O . ASP A 1 85 ? 8.733 10.393 -4.232 1.00 66.44 85 ASP A O 1
ATOM 633 N N . GLU A 1 86 ? 8.920 12.612 -4.548 1.00 73.19 86 GLU A N 1
ATOM 634 C CA . GLU A 1 86 ? 8.234 12.659 -5.846 1.00 73.19 86 GLU A CA 1
ATOM 635 C C . GLU A 1 86 ? 9.211 12.957 -7.000 1.00 73.19 86 GLU A C 1
ATOM 637 O O . GLU A 1 86 ? 8.774 13.168 -8.133 1.00 73.19 86 GLU A O 1
ATOM 642 N N . ALA A 1 87 ? 10.528 12.983 -6.749 1.00 65.50 87 ALA A N 1
ATOM 643 C CA . ALA A 1 87 ? 11.548 13.247 -7.766 1.00 65.50 87 ALA A CA 1
ATOM 644 C C . ALA A 1 87 ? 11.493 12.242 -8.931 1.00 65.50 87 ALA A C 1
ATOM 646 O O . ALA A 1 87 ? 11.629 12.638 -10.088 1.00 65.50 87 ALA A O 1
ATOM 647 N N . GLY A 1 88 ? 11.204 10.967 -8.639 1.00 62.22 88 GLY A N 1
ATOM 648 C CA . GLY A 1 88 ? 11.009 9.904 -9.636 1.00 62.22 88 GLY A CA 1
ATOM 649 C C . GLY A 1 88 ? 9.628 9.903 -10.309 1.00 62.22 88 GLY A C 1
ATOM 650 O O . GLY A 1 88 ? 9.361 9.096 -11.203 1.00 62.22 88 GLY A O 1
ATOM 651 N N . GLY A 1 89 ? 8.720 10.788 -9.889 1.00 73.88 89 GLY A N 1
ATOM 652 C CA . GLY A 1 89 ? 7.372 10.921 -10.432 1.00 73.88 89 GLY A CA 1
ATOM 653 C C . GLY A 1 89 ? 6.302 11.143 -9.366 1.00 73.88 89 GLY A C 1
ATOM 654 O O . GLY A 1 89 ? 6.536 11.053 -8.164 1.00 73.88 89 GLY A O 1
ATOM 655 N N . LYS A 1 90 ? 5.072 11.399 -9.820 1.00 83.31 90 LYS A N 1
ATOM 656 C CA . LYS A 1 90 ? 3.938 11.629 -8.920 1.00 83.31 90 LYS A CA 1
ATOM 657 C C . LYS A 1 90 ? 3.570 10.348 -8.166 1.00 83.31 90 LYS A C 1
ATOM 659 O O . LYS A 1 90 ? 3.264 9.331 -8.790 1.00 83.31 90 LYS A O 1
ATOM 664 N N . VAL A 1 91 ? 3.506 10.431 -6.839 1.00 85.81 91 VAL A N 1
ATOM 665 C CA . VAL A 1 91 ? 2.967 9.363 -5.991 1.00 85.81 91 VAL A CA 1
ATOM 666 C C . VAL A 1 91 ? 1.478 9.213 -6.283 1.00 85.81 91 VAL A C 1
ATOM 668 O O . VAL A 1 91 ? 0.703 10.160 -6.123 1.00 85.81 91 VAL A O 1
ATOM 671 N N . GLU A 1 92 ? 1.058 8.022 -6.704 1.00 89.50 92 GLU A N 1
ATOM 672 C CA . GLU A 1 92 ? -0.356 7.721 -6.927 1.00 89.50 92 GLU A CA 1
ATOM 673 C C . GLU A 1 92 ? -0.964 7.052 -5.703 1.00 89.50 92 GLU A C 1
ATOM 675 O O . GLU A 1 92 ? -0.322 6.254 -5.025 1.00 89.50 92 GLU A O 1
ATOM 680 N N . MET A 1 93 ? -2.230 7.356 -5.430 1.00 91.56 93 MET A N 1
ATOM 681 C CA . MET A 1 93 ? -2.939 6.792 -4.292 1.00 91.56 93 MET A CA 1
ATOM 682 C C . MET A 1 93 ? -4.356 6.379 -4.674 1.00 91.56 93 MET A C 1
ATOM 684 O O . MET A 1 93 ? -5.094 7.150 -5.299 1.00 91.56 93 MET A O 1
ATOM 688 N N . ARG A 1 94 ? -4.747 5.176 -4.250 1.00 93.50 94 ARG A N 1
ATOM 689 C CA . ARG A 1 94 ? -6.115 4.668 -4.369 1.00 93.50 94 ARG A CA 1
ATOM 690 C C . ARG A 1 94 ? -6.658 4.248 -3.006 1.00 93.50 94 ARG A C 1
ATOM 692 O O . ARG A 1 94 ? -5.934 3.710 -2.176 1.00 93.50 94 ARG A O 1
ATOM 699 N N . ALA A 1 95 ? -7.937 4.495 -2.775 1.00 92.56 95 ALA A N 1
ATOM 700 C CA . ALA A 1 95 ? -8.686 3.975 -1.645 1.00 92.56 95 ALA A CA 1
ATOM 701 C C . ALA A 1 95 ? -9.314 2.638 -2.046 1.00 92.56 95 ALA A C 1
ATOM 703 O O . ALA A 1 95 ? -10.095 2.586 -2.995 1.00 92.56 95 ALA A O 1
ATOM 704 N N . ALA A 1 96 ? -9.001 1.578 -1.307 1.00 92.50 96 ALA A N 1
ATOM 705 C CA . ALA A 1 96 ? -9.710 0.313 -1.404 1.00 92.50 96 ALA A CA 1
ATOM 706 C C . ALA A 1 96 ? -11.035 0.439 -0.649 1.00 92.50 96 ALA A C 1
ATOM 708 O O . ALA A 1 96 ? -11.046 0.557 0.581 1.00 92.50 96 ALA A O 1
ATOM 709 N N . GLN A 1 97 ? -12.141 0.453 -1.387 1.00 91.81 97 GLN A N 1
ATOM 710 C CA . GLN A 1 97 ? -13.479 0.617 -0.838 1.00 91.81 97 GLN A CA 1
ATOM 711 C C . GLN A 1 97 ? -14.296 -0.657 -0.961 1.00 91.81 97 GLN A C 1
ATOM 713 O O . GLN A 1 97 ? -14.206 -1.361 -1.959 1.00 91.81 97 GLN A O 1
ATOM 718 N N . ARG A 1 98 ? -15.150 -0.907 0.028 1.00 90.00 98 ARG A N 1
ATOM 719 C CA . ARG A 1 98 ? -16.207 -1.918 -0.032 1.00 90.00 98 ARG A CA 1
ATOM 720 C C . ARG A 1 98 ? -17.495 -1.263 0.429 1.00 90.00 98 ARG A C 1
ATOM 722 O O . ARG A 1 98 ? -17.508 -0.600 1.465 1.00 90.00 98 ARG A O 1
ATOM 729 N N . THR A 1 99 ? -18.561 -1.393 -0.360 1.00 88.19 99 THR A N 1
ATOM 730 C CA . THR A 1 99 ? -19.873 -0.782 -0.055 1.00 88.19 99 THR A CA 1
ATOM 731 C C . THR A 1 99 ? -19.789 0.719 0.295 1.00 88.19 99 THR A C 1
ATOM 733 O O . THR A 1 99 ? -20.479 1.189 1.193 1.00 88.19 99 THR A O 1
ATOM 736 N N . GLY A 1 100 ? -18.900 1.471 -0.371 1.00 82.38 100 GLY A N 1
ATOM 737 C CA . GLY A 1 100 ? -18.686 2.911 -0.142 1.00 82.38 100 GLY A CA 1
ATOM 738 C C . GLY A 1 100 ? -17.859 3.280 1.099 1.00 82.38 100 GLY A C 1
ATOM 739 O O . GLY A 1 100 ? -17.662 4.463 1.371 1.00 82.38 100 GLY A O 1
ATOM 740 N N . LEU A 1 101 ? -17.358 2.296 1.852 1.00 85.69 101 LEU A N 1
ATOM 741 C CA . LEU A 1 101 ? -16.465 2.506 2.991 1.00 85.69 101 LEU A CA 1
ATOM 742 C C . LEU A 1 101 ? -15.017 2.261 2.575 1.00 85.69 101 LEU A C 1
ATOM 744 O O . LEU A 1 101 ? -14.697 1.199 2.047 1.00 85.69 101 LEU A O 1
ATOM 748 N N . THR A 1 102 ? -14.129 3.215 2.859 1.00 88.31 102 THR A N 1
ATOM 749 C CA . THR A 1 102 ? -12.683 3.050 2.658 1.00 88.31 102 THR A CA 1
ATOM 750 C C . THR A 1 102 ? -12.114 2.110 3.708 1.00 88.31 102 THR A C 1
ATOM 752 O O . THR A 1 102 ? -12.005 2.481 4.873 1.00 88.31 102 THR A O 1
ATOM 755 N N . LEU A 1 103 ? -11.715 0.913 3.296 1.00 88.12 103 LEU A N 1
ATOM 756 C CA . LEU A 1 103 ? -11.138 -0.102 4.177 1.00 88.12 103 LEU A CA 1
ATOM 757 C C . LEU A 1 103 ? -9.611 -0.147 4.097 1.00 88.12 103 LEU A C 1
ATOM 759 O O . LEU A 1 103 ? -8.966 -0.537 5.069 1.00 88.12 103 LEU A O 1
ATOM 763 N N . GLY A 1 104 ? -9.035 0.307 2.983 1.00 90.56 104 GLY A N 1
ATOM 764 C CA . GLY A 1 104 ? -7.590 0.386 2.814 1.00 90.56 104 GLY A CA 1
ATOM 765 C C . GLY A 1 104 ? -7.131 1.498 1.887 1.00 90.56 104 GLY A C 1
ATOM 766 O O . GLY A 1 104 ? -7.929 2.161 1.225 1.00 90.56 104 GLY A O 1
ATOM 767 N N . THR A 1 105 ? -5.823 1.710 1.868 1.00 92.38 105 THR A N 1
ATOM 768 C CA . THR A 1 105 ? -5.136 2.666 1.007 1.00 92.38 105 THR A CA 1
ATOM 769 C C . THR A 1 105 ? -3.997 1.956 0.300 1.00 92.38 105 THR A C 1
ATOM 771 O O . THR A 1 105 ? -3.217 1.240 0.922 1.00 92.38 105 THR A O 1
ATOM 774 N N . LEU A 1 106 ? -3.909 2.181 -1.003 1.00 93.38 106 LEU A N 1
ATOM 775 C CA . LEU A 1 106 ? -2.842 1.724 -1.873 1.00 93.38 106 LEU A CA 1
ATOM 776 C C . LEU A 1 106 ? -2.041 2.950 -2.294 1.00 93.38 106 LEU A C 1
ATOM 778 O O . LEU A 1 106 ? -2.623 3.939 -2.744 1.00 93.38 106 LEU A O 1
ATOM 782 N N . VAL A 1 107 ? -0.725 2.893 -2.156 1.00 91.44 107 VAL A N 1
ATOM 783 C CA . VAL A 1 107 ? 0.191 3.973 -2.519 1.00 91.44 107 VAL A CA 1
ATOM 784 C C . VAL A 1 107 ? 1.221 3.414 -3.479 1.00 91.44 107 VAL A C 1
ATOM 786 O O . VAL A 1 107 ? 1.875 2.422 -3.181 1.00 91.44 107 VAL A O 1
ATOM 789 N N . ARG A 1 108 ? 1.375 4.059 -4.626 1.00 90.25 108 ARG A N 1
ATOM 790 C CA . ARG A 1 108 ? 2.439 3.783 -5.581 1.00 90.25 108 ARG A CA 1
ATOM 791 C C . ARG A 1 108 ? 3.504 4.848 -5.406 1.00 90.25 108 ARG A C 1
ATOM 793 O O . ARG A 1 108 ? 3.251 6.016 -5.702 1.00 90.25 108 ARG A O 1
ATOM 800 N N . VAL A 1 109 ? 4.683 4.423 -4.981 1.00 86.25 109 VAL A N 1
ATOM 801 C CA . VAL A 1 109 ? 5.874 5.263 -4.919 1.00 86.25 109 VAL A CA 1
ATOM 802 C C . VAL A 1 109 ? 6.706 4.978 -6.171 1.00 86.25 109 VAL A C 1
ATOM 804 O O . VAL A 1 109 ? 7.206 3.858 -6.330 1.00 86.25 109 VAL A O 1
ATOM 807 N N . PRO A 1 110 ? 6.797 5.928 -7.115 1.00 78.25 110 PRO A N 1
ATOM 8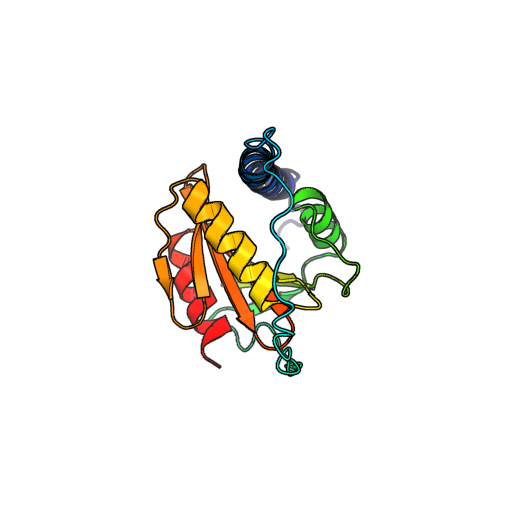08 C CA . PRO A 1 110 ? 7.742 5.808 -8.212 1.00 78.25 110 PRO A CA 1
ATOM 809 C C . PRO A 1 110 ? 9.166 5.951 -7.660 1.00 78.25 110 PRO A C 1
ATOM 811 O O . PRO A 1 110 ? 9.439 6.832 -6.852 1.00 78.25 110 PRO A O 1
ATOM 814 N N . SER A 1 111 ? 10.055 5.061 -8.084 1.00 72.50 111 SER A N 1
ATOM 815 C CA . SER A 1 111 ? 11.467 5.052 -7.704 1.00 72.50 111 SER A CA 1
ATOM 816 C C . SER A 1 111 ? 12.280 4.583 -8.904 1.00 72.50 111 SER A C 1
ATOM 818 O O . SER A 1 111 ? 11.806 3.729 -9.660 1.00 72.50 111 SER A O 1
ATOM 820 N N . ASP A 1 112 ? 13.486 5.126 -9.065 1.00 70.50 112 ASP A N 1
ATOM 821 C CA . ASP A 1 112 ? 14.438 4.682 -10.089 1.00 70.50 112 ASP A CA 1
ATOM 822 C C . ASP A 1 112 ? 14.913 3.244 -9.824 1.00 70.50 112 ASP A C 1
ATOM 824 O O . ASP A 1 112 ? 15.179 2.492 -10.761 1.00 70.50 112 ASP A O 1
ATOM 828 N N . ASP A 1 113 ? 14.926 2.839 -8.550 1.00 79.00 113 ASP A N 1
ATOM 829 C CA . ASP A 1 113 ? 15.137 1.462 -8.109 1.00 79.00 113 ASP A CA 1
ATOM 830 C C . ASP A 1 113 ? 14.076 1.079 -7.054 1.00 79.00 113 ASP A C 1
ATOM 832 O O . ASP A 1 113 ? 14.241 1.319 -5.849 1.00 79.00 113 ASP A O 1
ATOM 836 N N . PRO A 1 114 ? 12.921 0.532 -7.478 1.00 81.88 114 PRO A N 1
ATOM 837 C CA . PRO A 1 114 ? 11.850 0.167 -6.555 1.00 81.88 114 PRO A CA 1
ATOM 838 C C . PRO A 1 114 ? 12.219 -1.028 -5.662 1.00 81.88 114 PRO A C 1
ATOM 840 O O . PRO A 1 114 ? 11.661 -1.156 -4.570 1.00 81.88 114 PRO A O 1
ATOM 843 N N . GLY A 1 115 ? 13.151 -1.883 -6.104 1.00 83.69 115 GLY A N 1
ATOM 844 C CA . GLY A 1 115 ? 13.652 -3.024 -5.338 1.00 83.69 115 GLY A CA 1
ATOM 845 C C . GLY A 1 115 ? 14.537 -2.581 -4.183 1.00 83.69 115 GLY A C 1
ATOM 846 O O . GLY A 1 115 ? 14.312 -2.995 -3.047 1.00 83.69 115 GLY A O 1
ATOM 847 N N . ALA A 1 116 ? 15.475 -1.668 -4.445 1.00 81.31 116 ALA A N 1
ATOM 848 C CA . ALA A 1 116 ? 16.299 -1.076 -3.396 1.00 81.31 116 ALA A CA 1
ATOM 849 C C . ALA A 1 116 ? 15.451 -0.324 -2.359 1.00 81.31 116 ALA A C 1
ATOM 851 O O . ALA A 1 116 ? 15.684 -0.469 -1.159 1.00 81.31 116 ALA A O 1
ATOM 852 N N . TYR A 1 117 ? 14.428 0.421 -2.796 1.00 80.25 117 TYR A N 1
ATOM 853 C CA . TYR A 1 117 ? 13.529 1.127 -1.877 1.00 80.25 117 TYR A CA 1
ATOM 854 C C . TYR A 1 117 ? 12.705 0.165 -1.002 1.00 80.25 117 TYR A C 1
ATOM 856 O O . TYR A 1 117 ? 12.587 0.372 0.207 1.00 80.25 117 TYR A O 1
ATOM 864 N N . GLU A 1 118 ? 12.175 -0.922 -1.576 1.00 85.62 118 GLU A N 1
ATOM 865 C CA . GLU A 1 118 ? 11.490 -1.972 -0.807 1.00 85.62 118 GLU A CA 1
ATOM 866 C C . GLU A 1 118 ? 12.431 -2.642 0.202 1.00 85.62 118 GLU A C 1
ATOM 868 O O . GLU A 1 118 ? 12.104 -2.716 1.390 1.00 85.62 118 GLU A O 1
ATOM 873 N N . THR A 1 119 ? 13.632 -3.023 -0.240 1.00 85.50 119 THR A N 1
ATOM 874 C CA . THR A 1 119 ? 14.650 -3.652 0.611 1.00 85.50 119 THR A CA 1
ATOM 875 C C . THR A 1 119 ? 15.034 -2.730 1.764 1.00 85.50 119 THR A C 1
ATOM 877 O O . THR A 1 119 ? 15.082 -3.159 2.917 1.00 85.50 119 THR A O 1
ATOM 880 N N . GLN A 1 120 ? 15.225 -1.435 1.492 1.00 80.88 120 GLN A N 1
ATOM 881 C CA . GLN A 1 120 ? 15.531 -0.438 2.512 1.00 80.88 120 GLN A CA 1
ATOM 882 C C . GLN A 1 120 ? 14.428 -0.348 3.576 1.00 80.88 120 GLN A C 1
ATOM 884 O O . GLN A 1 120 ? 14.740 -0.271 4.769 1.00 80.88 120 GLN A O 1
ATOM 889 N N . LEU A 1 121 ? 13.148 -0.367 3.186 1.00 81.81 121 LEU A N 1
ATOM 890 C CA . LEU A 1 121 ? 12.022 -0.347 4.127 1.00 81.81 121 LEU A CA 1
ATOM 891 C C . LEU A 1 121 ? 11.990 -1.613 4.990 1.00 81.81 121 LEU A C 1
ATOM 893 O O . LEU A 1 121 ? 11.859 -1.526 6.216 1.00 81.81 121 LEU A O 1
ATOM 897 N N 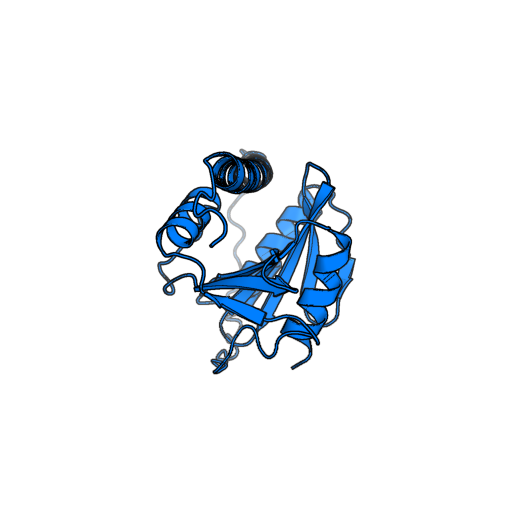. VAL A 1 122 ? 12.157 -2.778 4.365 1.00 82.50 122 VAL A N 1
ATOM 898 C CA . VAL A 1 122 ? 12.189 -4.078 5.044 1.00 82.50 122 VAL A CA 1
ATOM 899 C C . VAL A 1 122 ? 13.353 -4.156 6.029 1.00 82.50 122 VAL A C 1
ATOM 901 O O . VAL A 1 122 ? 13.150 -4.487 7.197 1.00 82.50 122 VAL A O 1
ATOM 904 N N . ASP A 1 123 ? 14.566 -3.803 5.615 1.00 81.88 123 ASP A N 1
ATOM 905 C CA . ASP A 1 123 ? 15.750 -3.875 6.474 1.00 81.88 123 ASP A CA 1
ATOM 906 C C . ASP A 1 123 ? 15.714 -2.846 7.602 1.00 81.88 123 ASP A C 1
ATOM 908 O O . ASP A 1 123 ? 16.178 -3.106 8.713 1.00 81.88 123 ASP A O 1
ATOM 912 N N . THR A 1 124 ? 15.102 -1.689 7.365 1.00 75.12 124 THR A N 1
ATOM 913 C CA . THR A 1 124 ? 14.828 -0.711 8.419 1.00 75.12 124 THR A CA 1
ATOM 914 C C . THR A 1 124 ? 13.857 -1.287 9.456 1.00 75.12 124 THR A C 1
ATOM 916 O O . THR A 1 124 ? 14.142 -1.225 10.651 1.00 75.12 124 THR A O 1
ATOM 919 N N . ALA A 1 125 ? 12.777 -1.951 9.035 1.00 76.94 125 ALA A N 1
ATOM 920 C CA . ALA A 1 125 ? 11.869 -2.635 9.957 1.00 76.94 125 ALA A CA 1
ATOM 921 C C . ALA A 1 125 ? 12.554 -3.781 10.731 1.00 76.94 125 ALA A C 1
ATOM 923 O O . ALA A 1 125 ? 12.364 -3.891 11.945 1.00 76.94 125 ALA A O 1
ATOM 924 N N . LYS A 1 126 ? 13.410 -4.584 10.079 1.00 80.69 126 LYS A N 1
ATOM 925 C CA . LYS A 1 126 ? 14.200 -5.638 10.750 1.00 80.69 126 LYS A CA 1
ATOM 926 C C . LYS A 1 126 ? 15.129 -5.067 11.816 1.00 80.69 126 LYS A C 1
ATOM 928 O O . LYS A 1 126 ? 15.166 -5.590 12.925 1.00 80.69 126 LYS A O 1
ATOM 933 N N . ARG A 1 127 ? 15.853 -3.983 11.507 1.00 77.12 127 ARG A N 1
ATOM 934 C CA . ARG A 1 127 ? 16.729 -3.294 12.473 1.00 77.12 127 ARG A CA 1
ATOM 935 C C . ARG A 1 127 ? 15.951 -2.768 13.679 1.00 77.12 127 ARG A C 1
ATOM 937 O O . ARG A 1 127 ? 16.478 -2.764 14.784 1.00 77.12 127 ARG A O 1
ATOM 944 N N . GLY A 1 128 ? 14.688 -2.392 13.483 1.00 73.81 128 GLY A N 1
ATOM 945 C CA . GLY A 1 128 ? 13.758 -2.041 14.558 1.00 73.81 128 GLY A CA 1
ATOM 946 C C . GLY A 1 128 ? 13.188 -3.227 15.351 1.00 73.81 128 GLY A C 1
ATOM 947 O O . GLY A 1 128 ? 12.384 -3.001 16.253 1.00 73.81 128 GLY A O 1
ATOM 948 N N . GLY A 1 129 ? 13.556 -4.472 15.027 1.00 74.56 129 GLY A N 1
ATOM 949 C CA . GLY A 1 129 ? 13.065 -5.684 15.692 1.00 74.56 129 GLY A CA 1
ATOM 950 C C . GLY A 1 129 ? 11.649 -6.107 15.284 1.00 74.56 129 GLY A C 1
ATOM 951 O O . GLY A 1 129 ? 11.010 -6.878 15.999 1.00 74.56 129 GLY A O 1
ATOM 952 N N . ALA A 1 130 ? 11.129 -5.600 14.163 1.00 80.44 130 ALA A N 1
ATOM 953 C CA . ALA A 1 130 ? 9.781 -5.917 13.706 1.00 80.44 130 ALA A CA 1
ATOM 954 C C . ALA A 1 130 ? 9.676 -7.380 13.218 1.00 80.44 130 ALA A C 1
ATOM 956 O O . ALA A 1 130 ? 10.495 -7.808 12.400 1.00 80.44 130 ALA A O 1
ATOM 957 N N . PRO A 1 131 ? 8.655 -8.152 13.643 1.00 83.75 131 PRO A N 1
ATOM 958 C CA . PRO A 1 131 ? 8.412 -9.497 13.126 1.00 83.75 131 PRO A CA 1
ATOM 959 C C . PRO A 1 131 ? 7.749 -9.424 11.743 1.00 83.75 131 PRO A C 1
ATOM 961 O O . PRO A 1 131 ? 6.523 -9.428 11.617 1.00 83.75 131 PRO A O 1
ATOM 964 N N . ILE A 1 132 ? 8.572 -9.312 10.701 1.00 87.56 132 ILE A N 1
ATOM 965 C CA . ILE A 1 132 ? 8.118 -9.211 9.308 1.00 87.56 132 ILE A CA 1
ATOM 966 C C . ILE A 1 132 ? 7.511 -10.539 8.855 1.00 87.56 132 ILE A C 1
ATOM 968 O O . ILE A 1 132 ? 8.130 -11.592 9.005 1.00 87.56 132 ILE A O 1
ATOM 972 N N . GLN A 1 133 ? 6.323 -10.482 8.254 1.00 91.88 133 GLN A N 1
ATOM 973 C CA . GLN A 1 133 ? 5.699 -11.642 7.612 1.00 91.88 133 GLN A CA 1
ATOM 974 C C . GLN A 1 133 ? 5.936 -11.573 6.105 1.00 91.88 133 GLN A C 1
ATOM 976 O O . GLN A 1 133 ? 5.863 -10.498 5.515 1.00 91.88 133 GLN A O 1
ATOM 981 N N . GLN A 1 134 ? 6.230 -12.709 5.481 1.00 91.75 134 GLN A N 1
ATOM 982 C CA . GLN A 1 134 ? 6.475 -12.789 4.042 1.00 91.75 134 GLN A CA 1
ATOM 983 C C . GLN A 1 134 ? 5.212 -13.260 3.322 1.00 91.75 134 GLN A C 1
ATOM 985 O O . GLN A 1 134 ? 4.637 -14.287 3.684 1.00 91.75 134 GLN A O 1
ATOM 990 N N . GLY A 1 135 ? 4.791 -12.496 2.317 1.00 89.19 135 GLY A N 1
ATOM 991 C CA . GLY A 1 135 ? 3.737 -12.849 1.374 1.00 89.19 135 GLY A CA 1
ATOM 992 C C . GLY A 1 135 ? 4.312 -13.192 0.001 1.00 89.19 135 GLY A C 1
ATOM 993 O O . GLY A 1 135 ? 5.526 -13.205 -0.214 1.00 89.19 135 GLY A O 1
ATOM 994 N N . LYS A 1 136 ? 3.443 -13.473 -0.972 1.00 89.12 136 LYS A N 1
ATOM 995 C CA . LYS A 1 136 ? 3.885 -13.754 -2.342 1.00 89.12 136 LYS A CA 1
ATOM 996 C C . LYS A 1 136 ? 4.169 -12.440 -3.078 1.00 89.12 136 LYS A C 1
ATOM 998 O O . LYS A 1 136 ? 3.252 -11.813 -3.592 1.00 89.12 136 LYS A O 1
ATOM 1003 N N . GLY A 1 137 ? 5.441 -12.042 -3.134 1.00 88.69 137 GLY A N 1
ATOM 1004 C CA . GLY A 1 137 ? 5.878 -10.817 -3.825 1.00 88.69 137 GLY A CA 1
ATOM 1005 C C . GLY A 1 137 ? 5.782 -9.537 -2.986 1.00 88.69 137 GLY A C 1
ATOM 1006 O O . GLY A 1 137 ? 5.914 -8.441 -3.526 1.00 88.69 137 GLY A O 1
ATOM 1007 N N . TYR A 1 138 ? 5.556 -9.670 -1.677 1.00 93.38 138 TYR A N 1
ATOM 1008 C CA . TYR A 1 138 ? 5.505 -8.555 -0.735 1.00 93.38 138 TYR A CA 1
ATOM 1009 C C . TYR A 1 138 ? 5.902 -8.991 0.679 1.00 93.38 138 TYR A C 1
ATOM 1011 O O . TYR A 1 138 ? 5.794 -10.160 1.048 1.00 93.38 138 TYR A O 1
ATOM 1019 N N . SER A 1 139 ? 6.291 -8.020 1.495 1.00 93.00 139 SER A N 1
ATOM 1020 C CA . SER A 1 139 ? 6.546 -8.154 2.926 1.00 93.00 139 SER A CA 1
ATOM 1021 C C . SER A 1 139 ? 5.470 -7.404 3.714 1.00 93.00 139 SER A C 1
ATOM 1023 O O . SER A 1 139 ? 5.094 -6.298 3.339 1.00 93.00 139 SER A O 1
ATOM 1025 N N . VAL A 1 140 ? 4.991 -7.955 4.831 1.00 92.81 140 VAL A N 1
ATOM 1026 C CA . VAL A 1 140 ? 4.110 -7.259 5.784 1.00 92.81 140 VAL A CA 1
ATOM 1027 C C . VAL A 1 140 ? 4.937 -6.773 6.964 1.00 92.81 140 VAL A C 1
ATOM 1029 O O . VAL A 1 140 ? 5.492 -7.561 7.732 1.00 92.81 140 VAL A O 1
ATOM 1032 N N . LEU A 1 141 ? 4.998 -5.455 7.103 1.00 89.31 141 LEU A N 1
ATOM 1033 C CA . LEU A 1 141 ? 5.758 -4.737 8.107 1.00 89.31 141 LEU A CA 1
ATOM 1034 C C . LEU A 1 141 ? 4.785 -4.278 9.202 1.00 89.31 141 LEU A C 1
ATOM 1036 O O . LEU A 1 141 ? 3.921 -3.432 8.939 1.00 89.31 141 LEU A O 1
ATOM 1040 N N . PRO A 1 142 ? 4.884 -4.812 10.429 1.00 83.25 142 PRO A N 1
ATOM 1041 C CA . PRO A 1 142 ? 4.134 -4.269 11.546 1.00 83.25 142 PRO A CA 1
ATOM 1042 C C . PRO A 1 142 ? 4.709 -2.913 11.957 1.00 83.25 142 PRO A C 1
ATOM 1044 O O . PRO A 1 142 ? 5.921 -2.702 11.986 1.00 83.25 142 PRO A O 1
ATOM 1047 N N . LEU A 1 143 ? 3.814 -1.993 12.292 1.00 78.25 143 LEU A N 1
ATOM 1048 C CA . LEU A 1 143 ? 4.130 -0.650 12.751 1.00 78.25 143 LEU A CA 1
ATOM 1049 C C . LEU A 1 143 ? 3.795 -0.509 14.233 1.00 78.25 143 LEU A C 1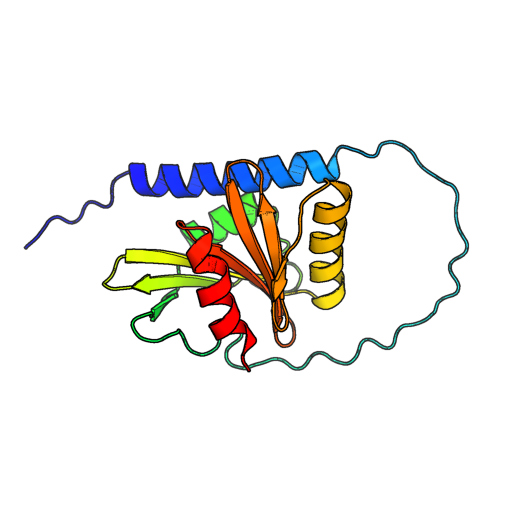
ATOM 1051 O O . LEU A 1 143 ? 2.988 -1.253 14.799 1.00 78.25 143 LEU A O 1
ATOM 1055 N N . GLN A 1 144 ? 4.383 0.501 14.869 1.00 68.06 144 GLN A N 1
ATOM 1056 C CA . GLN A 1 144 ? 4.000 0.856 16.230 1.00 68.06 144 GLN A CA 1
ATOM 1057 C C . GLN A 1 144 ? 2.524 1.280 16.274 1.00 68.06 144 GLN A C 1
ATOM 1059 O O . GLN A 1 144 ? 2.039 1.982 15.389 1.00 68.06 144 GLN A O 1
ATOM 1064 N N . GLY A 1 145 ? 1.799 0.829 17.300 1.00 70.94 145 GLY A N 1
ATOM 1065 C CA . GLY A 1 145 ? 0.357 1.073 17.427 1.00 70.94 145 GLY A CA 1
ATOM 1066 C C . GLY A 1 145 ? -0.540 0.019 16.767 1.00 70.94 145 GLY A C 1
ATOM 1067 O O . GLY A 1 145 ? -1.730 0.264 16.602 1.00 70.94 145 GLY A O 1
ATOM 1068 N N . GLY A 1 146 ? 0.002 -1.147 16.391 1.00 76.06 146 GLY A N 1
ATOM 1069 C CA . GLY A 1 146 ? -0.784 -2.299 15.920 1.00 76.06 146 GLY A CA 1
ATOM 1070 C C . GLY A 1 146 ? -1.249 -2.212 14.465 1.00 76.06 146 GLY A C 1
ATOM 1071 O O . GLY A 1 146 ? -1.946 -3.103 13.989 1.00 76.06 146 GLY A O 1
ATOM 1072 N N . SER A 1 147 ? -0.851 -1.158 13.753 1.00 80.62 147 SER A N 1
ATOM 1073 C CA . SER A 1 147 ? -1.055 -1.033 12.309 1.00 80.62 147 SER A CA 1
ATOM 1074 C C . SER A 1 147 ? -0.047 -1.891 11.547 1.00 80.62 147 SER A C 1
ATOM 1076 O O . SER A 1 147 ? 1.031 -2.186 12.057 1.00 80.62 147 SER A O 1
ATOM 1078 N N . VAL A 1 148 ? -0.370 -2.273 10.315 1.00 86.25 148 VAL A N 1
ATOM 1079 C CA . VAL A 1 148 ? 0.549 -3.014 9.440 1.00 86.25 148 VAL A CA 1
ATOM 1080 C C . VAL A 1 148 ? 0.528 -2.412 8.041 1.00 86.25 148 VAL A C 1
ATOM 1082 O O . VAL A 1 148 ? -0.483 -1.846 7.614 1.00 86.25 148 VAL A O 1
ATOM 1085 N N . VAL A 1 149 ? 1.648 -2.528 7.336 1.00 89.69 149 VAL A N 1
ATOM 1086 C CA . VAL A 1 149 ? 1.789 -2.112 5.939 1.00 89.69 149 VAL A CA 1
ATOM 1087 C C . VAL A 1 149 ? 2.376 -3.266 5.146 1.00 89.69 149 VAL A C 1
ATOM 1089 O O . VAL A 1 149 ? 3.394 -3.820 5.545 1.00 89.69 149 VAL A O 1
ATOM 1092 N N . ALA A 1 150 ? 1.760 -3.622 4.023 1.00 92.81 150 ALA A N 1
ATOM 1093 C CA . ALA A 1 150 ? 2.401 -4.477 3.035 1.00 92.81 150 ALA A CA 1
ATOM 1094 C C . ALA A 1 150 ? 3.212 -3.618 2.063 1.00 92.81 150 ALA A C 1
ATOM 1096 O O . ALA A 1 150 ? 2.741 -2.575 1.609 1.00 92.81 150 ALA A O 1
ATOM 1097 N N . VAL A 1 151 ? 4.428 -4.058 1.763 1.00 91.50 151 VAL A N 1
ATOM 1098 C CA . VAL A 1 151 ? 5.361 -3.410 0.841 1.00 91.50 151 VAL A CA 1
ATOM 1099 C C . VAL A 1 151 ? 5.814 -4.450 -0.168 1.00 91.50 151 VAL A C 1
ATOM 1101 O O . VAL A 1 151 ? 6.218 -5.541 0.216 1.00 91.50 151 VAL A O 1
ATOM 1104 N N . GLY A 1 152 ? 5.753 -4.120 -1.449 1.00 91.31 152 GLY A N 1
ATOM 1105 C CA . GLY A 1 152 ? 6.258 -4.980 -2.514 1.00 91.31 152 GLY A CA 1
ATOM 1106 C C . GLY A 1 152 ? 6.540 -4.180 -3.773 1.00 91.31 152 GLY A C 1
ATOM 1107 O O . GLY A 1 152 ? 6.211 -2.994 -3.860 1.00 91.31 152 GLY A O 1
ATOM 1108 N N . VAL A 1 153 ? 7.142 -4.826 -4.764 1.00 91.06 153 VAL A N 1
ATOM 1109 C CA . VAL A 1 153 ? 7.461 -4.199 -6.050 1.00 91.06 153 VAL A CA 1
ATOM 1110 C C . VAL A 1 153 ? 6.519 -4.725 -7.117 1.00 91.06 153 VAL A C 1
ATOM 1112 O O . VAL A 1 153 ? 6.353 -5.932 -7.269 1.00 91.06 153 VAL A O 1
ATOM 1115 N N . ARG A 1 154 ? 5.927 -3.813 -7.892 1.00 88.12 154 ARG A N 1
ATOM 1116 C CA . ARG A 1 154 ? 5.154 -4.166 -9.083 1.00 88.12 154 ARG A CA 1
ATOM 1117 C C . ARG A 1 154 ? 5.526 -3.261 -10.249 1.00 88.12 154 ARG A C 1
ATOM 1119 O O . ARG A 1 154 ? 5.317 -2.048 -10.220 1.00 88.12 154 ARG A O 1
ATOM 1126 N N . GLY A 1 155 ? 6.091 -3.866 -11.291 1.00 85.12 155 GLY A N 1
ATOM 1127 C CA . GLY A 1 155 ? 6.699 -3.135 -12.400 1.00 85.12 155 GLY A CA 1
ATOM 1128 C C . GLY A 1 155 ? 7.821 -2.203 -11.926 1.00 85.12 155 GLY A C 1
ATOM 1129 O O . GLY A 1 155 ? 8.698 -2.614 -11.177 1.00 85.12 155 GLY A O 1
ATOM 1130 N N . CYS A 1 156 ? 7.774 -0.934 -12.333 1.00 84.31 156 CYS A N 1
ATOM 1131 C CA . CYS A 1 156 ? 8.734 0.111 -11.942 1.00 84.31 156 CYS A CA 1
ATOM 1132 C C . CYS A 1 156 ? 8.334 0.886 -10.676 1.00 84.31 156 CYS A C 1
ATOM 1134 O O . CYS A 1 156 ? 8.507 2.105 -10.610 1.00 84.31 156 CYS A O 1
ATOM 1136 N N . SER A 1 157 ? 7.642 0.272 -9.721 1.00 87.25 157 SER A N 1
ATOM 1137 C CA . SER A 1 157 ? 7.142 1.016 -8.562 1.00 87.25 157 SER A CA 1
ATOM 1138 C C . SER A 1 157 ? 7.080 0.155 -7.318 1.00 87.25 157 SER A C 1
ATOM 1140 O O . SER A 1 157 ? 6.721 -1.021 -7.380 1.00 87.25 157 SER A O 1
ATOM 1142 N N . THR A 1 158 ? 7.383 0.776 -6.183 1.00 89.62 158 THR A N 1
ATOM 1143 C CA . THR A 1 158 ? 7.116 0.189 -4.876 1.00 89.62 158 THR A CA 1
ATOM 1144 C C . THR A 1 158 ? 5.674 0.501 -4.511 1.00 89.62 158 THR A C 1
ATOM 1146 O O . THR A 1 158 ? 5.231 1.651 -4.583 1.00 89.62 158 THR A O 1
ATOM 1149 N N . ILE A 1 159 ? 4.924 -0.527 -4.140 1.00 92.38 159 ILE A N 1
ATOM 1150 C CA . ILE A 1 159 ? 3.537 -0.406 -3.717 1.00 92.38 159 ILE A CA 1
ATOM 1151 C C . ILE A 1 159 ? 3.475 -0.596 -2.205 1.00 92.38 159 ILE A C 1
ATOM 1153 O O . ILE A 1 159 ? 3.961 -1.595 -1.677 1.00 92.38 159 ILE A O 1
ATOM 1157 N N . LEU A 1 160 ? 2.872 0.373 -1.521 1.00 92.12 160 LEU A N 1
ATOM 1158 C CA . LEU A 1 160 ? 2.585 0.338 -0.092 1.00 92.12 160 LEU A CA 1
ATOM 1159 C C . LEU A 1 160 ? 1.080 0.162 0.094 1.00 92.12 160 LEU A C 1
ATOM 1161 O O . LEU A 1 160 ? 0.284 0.876 -0.518 1.00 92.12 160 LEU A O 1
ATOM 1165 N N . ILE A 1 161 ? 0.682 -0.762 0.957 1.00 93.06 161 ILE A N 1
ATOM 1166 C CA . ILE A 1 161 ? -0.721 -1.082 1.215 1.00 93.06 161 ILE A CA 1
ATOM 1167 C C . ILE A 1 161 ? -0.960 -1.034 2.712 1.00 93.06 161 ILE A C 1
ATOM 1169 O O . ILE A 1 161 ? -0.288 -1.721 3.475 1.00 93.06 161 ILE A O 1
ATOM 1173 N N . SER A 1 162 ? -1.945 -0.253 3.134 1.00 90.31 162 SER A N 1
ATOM 1174 C CA . SER A 1 162 ? -2.391 -0.191 4.524 1.00 90.31 162 SER A CA 1
ATOM 1175 C C . SER A 1 162 ? -3.902 -0.348 4.606 1.00 90.31 162 SER A C 1
ATOM 1177 O O . SER A 1 162 ? -4.628 -0.044 3.659 1.00 90.31 162 SER A O 1
ATOM 1179 N N . ALA A 1 163 ? -4.393 -0.825 5.743 1.00 87.94 163 ALA A N 1
ATOM 1180 C CA . ALA A 1 163 ? -5.819 -0.969 5.995 1.00 87.94 163 ALA A CA 1
ATOM 1181 C C . ALA A 1 163 ? -6.157 -0.610 7.439 1.00 87.94 163 ALA A C 1
ATOM 1183 O O . ALA A 1 163 ? -5.295 -0.660 8.317 1.00 87.94 163 ALA A O 1
ATOM 1184 N N . GLN A 1 164 ? -7.417 -0.233 7.669 1.00 83.75 164 GLN A N 1
ATOM 1185 C CA . GLN A 1 164 ? -7.910 0.048 9.022 1.00 83.75 164 GLN A CA 1
ATOM 1186 C C . GLN A 1 164 ? -7.887 -1.212 9.891 1.00 83.75 164 GLN A C 1
ATOM 1188 O O . GLN A 1 164 ? -7.536 -1.147 11.065 1.00 83.75 164 GLN A O 1
ATOM 1193 N N . ASP A 1 165 ? -8.250 -2.351 9.297 1.00 85.69 165 ASP A N 1
ATOM 1194 C CA . ASP A 1 165 ? -8.067 -3.669 9.892 1.00 85.69 165 ASP A CA 1
ATOM 1195 C C . ASP A 1 165 ? -6.731 -4.251 9.403 1.00 85.69 165 ASP A C 1
ATOM 1197 O O . ASP A 1 165 ? -6.600 -4.533 8.207 1.00 85.69 165 ASP A O 1
ATOM 1201 N N . PRO A 1 166 ? -5.748 -4.480 10.291 1.00 86.75 166 PRO A N 1
ATOM 1202 C CA . PRO A 1 166 ? -4.487 -5.114 9.929 1.00 86.75 166 PRO A CA 1
ATOM 1203 C C . PRO A 1 166 ? -4.646 -6.454 9.201 1.00 86.75 166 PRO A C 1
ATOM 1205 O O . PRO A 1 166 ? -3.827 -6.794 8.351 1.00 86.75 166 PRO A O 1
ATOM 1208 N N . LYS A 1 167 ? -5.719 -7.205 9.482 1.00 88.50 167 LYS A N 1
ATOM 1209 C CA . LYS A 1 167 ? -5.997 -8.489 8.820 1.00 88.50 167 LYS A CA 1
ATOM 1210 C C . LYS A 1 167 ? -6.430 -8.332 7.363 1.00 88.50 167 LYS A C 1
ATOM 1212 O O . LYS A 1 167 ? -6.310 -9.281 6.595 1.00 88.50 167 LYS A O 1
ATOM 1217 N N . ALA A 1 168 ? -6.908 -7.153 6.967 1.00 89.06 168 ALA A N 1
ATOM 1218 C CA . ALA A 1 168 ? -7.272 -6.866 5.584 1.00 89.06 168 ALA A CA 1
ATOM 1219 C C . ALA A 1 168 ? -6.051 -6.542 4.704 1.00 89.06 168 ALA A C 1
ATOM 1221 O O . ALA A 1 168 ? -6.167 -6.566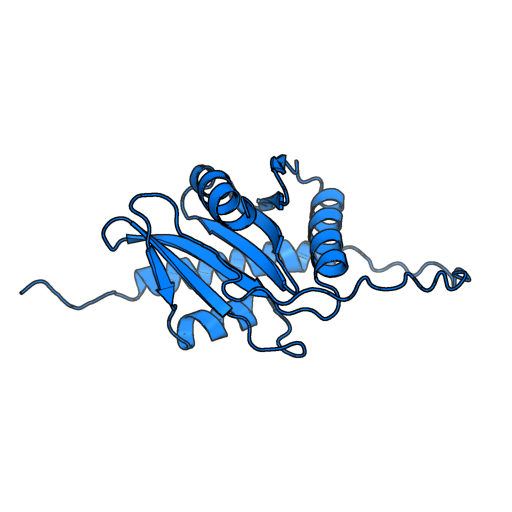 3.480 1.00 89.06 168 ALA A O 1
ATOM 1222 N N . VAL A 1 169 ? -4.883 -6.256 5.296 1.00 91.56 169 VAL A N 1
ATOM 1223 C CA . VAL A 1 169 ? -3.675 -5.903 4.536 1.00 91.56 169 VAL A CA 1
ATOM 1224 C C . VAL A 1 169 ? -3.167 -7.062 3.674 1.00 91.56 169 VAL A C 1
ATOM 1226 O O . VAL A 1 169 ? -3.027 -6.834 2.474 1.00 91.56 169 VAL A O 1
ATOM 1229 N N . PRO A 1 170 ? -2.960 -8.292 4.193 1.00 92.19 170 PRO A N 1
ATOM 1230 C CA . PRO A 1 170 ? -2.569 -9.423 3.349 1.00 92.19 170 PRO A CA 1
ATOM 1231 C C . PRO A 1 170 ? -3.589 -9.710 2.242 1.00 92.19 170 PRO A C 1
ATOM 1233 O O . PRO A 1 170 ? -3.207 -9.915 1.101 1.00 92.19 170 PRO A O 1
ATOM 1236 N N . PHE A 1 171 ? -4.889 -9.611 2.541 1.00 91.88 171 PHE A N 1
ATOM 1237 C CA . PHE A 1 171 ? -5.953 -9.830 1.554 1.00 91.88 171 PHE A CA 1
ATOM 1238 C C . PHE A 1 171 ? -5.894 -8.840 0.376 1.00 91.88 171 PHE A C 1
ATOM 1240 O O . PHE A 1 171 ? -6.023 -9.233 -0.781 1.00 91.88 171 PHE A O 1
ATOM 1247 N N . LEU A 1 172 ? -5.686 -7.547 0.656 1.00 92.38 172 LEU A N 1
ATOM 1248 C CA . LEU A 1 172 ? -5.504 -6.539 -0.391 1.00 92.38 172 LEU A CA 1
ATOM 1249 C C . LEU A 1 172 ? -4.168 -6.720 -1.123 1.00 92.38 172 LEU A C 1
ATOM 1251 O O . LEU A 1 172 ? -4.116 -6.543 -2.336 1.00 92.38 172 LEU A O 1
ATOM 1255 N N . ALA A 1 173 ? -3.105 -7.077 -0.401 1.00 93.62 173 ALA A N 1
ATOM 1256 C CA . ALA A 1 173 ? -1.784 -7.297 -0.972 1.00 93.62 173 ALA A CA 1
ATOM 1257 C C . ALA A 1 173 ? -1.758 -8.496 -1.922 1.00 93.62 173 ALA A C 1
ATOM 1259 O O . ALA A 1 173 ? -1.252 -8.365 -3.031 1.00 93.62 173 ALA A O 1
ATOM 1260 N N . ASP A 1 174 ? -2.377 -9.615 -1.557 1.00 93.62 174 ASP A N 1
ATOM 1261 C CA . ASP A 1 174 ? -2.472 -10.789 -2.423 1.00 93.62 174 ASP A CA 1
ATOM 1262 C C . ASP A 1 174 ? -3.135 -10.440 -3.762 1.00 93.62 174 ASP A C 1
ATOM 1264 O O . ASP A 1 174 ? -2.637 -10.841 -4.809 1.00 93.62 174 ASP A O 1
ATOM 1268 N N . ALA A 1 175 ? -4.193 -9.622 -3.765 1.00 91.81 175 ALA A N 1
ATOM 1269 C CA . ALA A 1 175 ? -4.825 -9.164 -5.005 1.00 91.81 175 ALA A CA 1
ATOM 1270 C C . ALA A 1 175 ? -3.909 -8.242 -5.836 1.00 91.81 175 ALA A C 1
ATOM 1272 O O . ALA A 1 175 ? -3.814 -8.379 -7.057 1.00 91.81 175 ALA A O 1
ATOM 1273 N N . VAL A 1 176 ? -3.195 -7.324 -5.177 1.00 91.44 176 VAL A N 1
ATOM 1274 C CA . VAL A 1 176 ? -2.280 -6.384 -5.839 1.00 91.44 176 VAL A CA 1
ATOM 1275 C C . VAL A 1 176 ? -1.011 -7.072 -6.356 1.00 91.44 176 VAL A C 1
ATOM 1277 O O . VAL A 1 176 ? -0.461 -6.621 -7.354 1.00 91.44 176 VAL A O 1
ATOM 1280 N N . PHE A 1 177 ? -0.536 -8.152 -5.740 1.00 90.88 177 PHE A N 1
ATOM 1281 C CA . PHE A 1 177 ? 0.721 -8.818 -6.115 1.00 90.88 177 PHE A CA 1
ATOM 1282 C C . PHE A 1 177 ? 0.530 -10.194 -6.781 1.00 90.88 177 PHE A C 1
ATOM 1284 O O . PHE A 1 177 ? 1.508 -10.874 -7.078 1.00 90.88 177 PHE A O 1
ATOM 1291 N N . ALA A 1 178 ? -0.707 -10.614 -7.068 1.00 84.44 178 ALA A N 1
ATOM 1292 C CA . ALA A 1 178 ? -0.993 -11.892 -7.732 1.00 84.44 178 ALA A CA 1
ATOM 1293 C C . ALA A 1 178 ? -0.565 -11.977 -9.212 1.00 84.44 178 ALA A C 1
ATOM 1295 O O . ALA A 1 178 ? -0.606 -13.077 -9.770 1.00 84.44 178 ALA A O 1
ATOM 1296 N N . GLY A 1 179 ? -0.208 -10.858 -9.853 1.00 61.88 179 GLY A N 1
ATOM 1297 C CA . GLY A 1 179 ? -0.011 -10.753 -11.306 1.00 61.88 179 GLY A CA 1
ATOM 1298 C C . GLY A 1 179 ? 1.360 -10.270 -11.735 1.00 61.88 179 GLY A C 1
ATOM 1299 O O . GLY A 1 179 ? 1.990 -9.516 -10.963 1.00 61.88 179 GLY A O 1
#